Protein AF-A0A1E1LUT3-F1 (afdb_monomer_lite)

pLDDT: mean 78.63, std 13.02, range [35.03, 91.38]

Foldseek 3Di:
DDPVVVVVVVQVVCVVVVRHWQRPPVPDQQAFDFWAFDDQDDDPDDPPDPVNVVSRVPTDILEHGDDDDADQPDDWDKDKDWDWDFPDPDDDHNVLQPDRDRVSRRNRRVSVSCVVRVIITDDMDIDIDHDPVDPDQDVPRPPDD

Structure (mmCIF, N/CA/C/O backbone):
data_AF-A0A1E1LUT3-F1
#
_entry.id   AF-A0A1E1LUT3-F1
#
loop_
_atom_site.group_PDB
_atom_site.id
_atom_site.type_symbol
_atom_site.label_atom_id
_atom_site.label_alt_id
_atom_site.label_comp_id
_atom_site.label_asym_id
_atom_site.label_entity_id
_atom_site.label_seq_id
_atom_site.pdbx_PDB_ins_code
_atom_site.Cartn_x
_atom_site.Cartn_y
_atom_site.Cartn_z
_atom_site.occupancy
_atom_site.B_iso_or_equiv
_atom_site.auth_seq_id
_atom_site.auth_comp_id
_atom_site.auth_asym_id
_atom_site.auth_atom_id
_atom_site.pdbx_PDB_model_num
ATOM 1 N N . MET A 1 1 ? -32.088 -9.408 -2.666 1.00 62.09 1 MET A N 1
ATOM 2 C CA . MET A 1 1 ? -31.015 -9.618 -1.664 1.00 62.09 1 MET A CA 1
ATOM 3 C C . MET A 1 1 ? -30.665 -8.279 -1.034 1.00 62.09 1 MET A C 1
ATOM 5 O O . MET A 1 1 ? -30.675 -7.290 -1.754 1.00 62.09 1 MET A O 1
ATOM 9 N N . SER A 1 2 ? -30.385 -8.217 0.272 1.00 90.62 2 SER A N 1
ATOM 10 C CA . SER A 1 2 ? -29.946 -6.966 0.913 1.00 90.62 2 SER A CA 1
ATOM 11 C C . SER A 1 2 ? -28.425 -6.800 0.811 1.00 90.62 2 SER A C 1
ATOM 13 O O . SER A 1 2 ? -27.690 -7.792 0.769 1.00 90.62 2 SER A O 1
ATOM 15 N N . LEU A 1 3 ? -27.942 -5.554 0.829 1.00 84.12 3 LEU A N 1
ATOM 16 C CA . LEU A 1 3 ? -26.505 -5.245 0.832 1.00 84.12 3 LEU A CA 1
ATOM 17 C C . LEU A 1 3 ? -25.776 -5.930 2.002 1.00 84.12 3 LEU A C 1
ATOM 19 O O . LEU A 1 3 ? -24.661 -6.417 1.845 1.00 84.12 3 LEU A O 1
ATOM 23 N N . LYS A 1 4 ? -26.449 -6.032 3.155 1.00 84.00 4 LYS A N 1
ATOM 24 C CA . LYS A 1 4 ? -25.933 -6.694 4.357 1.00 84.00 4 LYS A CA 1
ATOM 25 C C . LYS A 1 4 ? -25.778 -8.205 4.170 1.00 84.00 4 LYS A C 1
ATOM 27 O O . LYS A 1 4 ? -24.754 -8.760 4.544 1.00 84.00 4 LYS A O 1
ATOM 32 N N . SER A 1 5 ? -26.760 -8.868 3.556 1.00 86.62 5 SER A N 1
ATOM 33 C CA . SER A 1 5 ? -26.655 -10.308 3.271 1.00 86.62 5 SER A CA 1
ATOM 34 C C . SER A 1 5 ? -25.562 -10.611 2.243 1.00 86.62 5 SER A C 1
ATOM 36 O O . SER A 1 5 ? -24.836 -11.589 2.390 1.00 86.62 5 SER A O 1
ATOM 38 N N . TYR A 1 6 ? -25.396 -9.739 1.242 1.00 84.44 6 TYR A N 1
ATOM 39 C CA . TYR A 1 6 ? -24.340 -9.879 0.242 1.00 84.44 6 TYR A CA 1
ATOM 40 C C . TYR A 1 6 ? -22.946 -9.701 0.857 1.00 84.44 6 TYR A C 1
ATOM 42 O O . TYR A 1 6 ? -22.065 -10.526 0.625 1.00 84.44 6 TYR A O 1
ATOM 50 N N . SER A 1 7 ? -22.750 -8.678 1.699 1.00 80.31 7 SER A N 1
ATOM 51 C CA . SER A 1 7 ? -21.460 -8.456 2.361 1.00 80.31 7 SER A CA 1
ATOM 52 C C . SER A 1 7 ? -21.085 -9.602 3.301 1.00 80.31 7 SER A C 1
ATOM 54 O O . SER A 1 7 ? -19.943 -10.052 3.283 1.00 80.31 7 SER A O 1
ATOM 56 N N . GLN A 1 8 ? -22.043 -10.143 4.059 1.00 84.31 8 GLN A N 1
ATOM 57 C CA . GLN A 1 8 ? -21.822 -11.310 4.920 1.00 84.31 8 GLN A CA 1
ATOM 58 C C . GLN A 1 8 ? -21.412 -12.554 4.119 1.00 84.31 8 GLN A C 1
ATOM 60 O O . GLN A 1 8 ? -20.492 -13.272 4.514 1.00 84.31 8 GLN A O 1
ATOM 65 N N . GLN A 1 9 ? -22.056 -12.797 2.977 1.00 86.25 9 GLN A N 1
ATOM 66 C CA . GLN A 1 9 ? -21.741 -13.932 2.110 1.00 86.25 9 GLN A CA 1
ATOM 67 C C . GLN A 1 9 ? -20.370 -13.783 1.435 1.00 86.25 9 GLN A C 1
ATOM 69 O O . GLN A 1 9 ? -19.618 -14.757 1.336 1.00 86.25 9 GLN A O 1
ATOM 74 N N . LEU A 1 10 ? -20.016 -12.566 1.017 1.00 79.88 10 LEU A N 1
ATOM 75 C CA . LEU A 1 10 ? -18.715 -12.255 0.433 1.00 79.88 10 LEU A CA 1
ATOM 76 C C . LEU A 1 10 ? -17.591 -12.444 1.458 1.00 79.88 10 LEU A C 1
ATOM 78 O O . LEU A 1 10 ? -16.633 -13.156 1.171 1.00 79.88 10 LEU A O 1
ATOM 82 N N . VAL A 1 11 ? -17.747 -11.914 2.677 1.00 79.12 11 VAL A N 1
ATOM 83 C CA . VAL A 1 11 ? -16.790 -12.137 3.776 1.00 79.12 11 VAL A CA 1
ATOM 84 C C . VAL A 1 11 ? -16.657 -13.627 4.087 1.00 79.12 11 VAL A C 1
ATOM 86 O O . VAL A 1 11 ? -15.544 -14.129 4.165 1.00 79.12 11 VAL A O 1
ATOM 89 N N . SER A 1 12 ? -17.767 -14.368 4.183 1.00 81.62 12 SER A N 1
ATOM 90 C CA . SER A 1 12 ? -17.727 -15.821 4.409 1.00 81.62 12 SER A CA 1
ATOM 91 C C . SER A 1 12 ? -16.946 -16.565 3.320 1.00 81.62 12 SER A C 1
ATOM 93 O O . SER A 1 12 ? -16.186 -17.484 3.620 1.00 81.62 12 SER A O 1
ATOM 95 N N . THR A 1 13 ? -17.111 -16.164 2.059 1.00 83.12 13 THR A N 1
ATOM 96 C CA . THR A 1 13 ? -16.423 -16.785 0.920 1.00 83.12 13 THR A CA 1
ATOM 97 C C . THR A 1 13 ? -14.930 -16.466 0.928 1.00 83.12 13 THR A C 1
ATOM 99 O O . THR A 1 13 ? -14.118 -17.367 0.733 1.00 83.12 13 THR A O 1
ATOM 102 N N . LEU A 1 14 ? -14.558 -15.216 1.218 1.00 77.69 14 LEU A N 1
ATOM 103 C CA . LEU A 1 14 ? -13.159 -14.804 1.331 1.00 77.69 14 LEU A CA 1
ATOM 104 C C . LEU A 1 14 ? -12.458 -15.480 2.522 1.00 77.69 14 LEU A C 1
ATOM 106 O O . LEU A 1 14 ? -11.349 -15.989 2.373 1.00 77.69 14 LEU A O 1
ATOM 110 N N . SER A 1 15 ? -13.130 -15.617 3.667 1.00 78.00 15 SER A N 1
ATOM 111 C CA . SER A 1 15 ? -12.570 -16.332 4.821 1.00 78.00 15 SER A CA 1
ATOM 112 C C . SER A 1 15 ? -12.271 -17.804 4.517 1.00 78.00 15 SER A C 1
ATOM 114 O O . SER A 1 15 ? -11.272 -18.331 5.001 1.00 78.00 15 SER A O 1
ATOM 116 N N . LYS A 1 16 ? -13.079 -18.473 3.679 1.00 80.69 16 LYS A N 1
ATOM 117 C CA . LYS A 1 16 ? -12.820 -19.866 3.258 1.00 80.69 16 LYS A CA 1
ATOM 118 C C . LYS A 1 16 ? -11.531 -20.024 2.451 1.00 80.69 16 LYS A C 1
ATOM 120 O O . LYS A 1 16 ? -10.968 -21.112 2.444 1.00 80.69 16 LYS A O 1
ATOM 125 N N . VAL A 1 17 ? -11.066 -18.960 1.797 1.00 76.25 17 VAL A N 1
ATOM 126 C CA . VAL A 1 17 ? -9.785 -18.934 1.071 1.00 76.25 17 VAL A CA 1
ATOM 127 C C . VAL A 1 17 ? -8.663 -18.277 1.889 1.00 76.25 17 VAL A C 1
ATOM 129 O O . VAL A 1 17 ? -7.648 -17.876 1.331 1.00 76.25 17 VAL A O 1
ATOM 132 N N . GLY A 1 18 ? -8.833 -18.156 3.214 1.00 66.94 18 GLY A N 1
ATOM 133 C CA . GLY A 1 18 ? -7.830 -17.585 4.125 1.00 66.94 18 GLY A CA 1
ATOM 134 C C . GLY A 1 18 ? -7.731 -16.054 4.088 1.00 66.94 18 GLY A C 1
ATOM 135 O O . GLY A 1 18 ? -6.824 -15.468 4.684 1.00 66.94 18 GLY A O 1
ATOM 136 N N . LEU A 1 19 ? -8.666 -15.393 3.402 1.00 68.00 19 LEU A N 1
ATOM 137 C CA . LEU A 1 19 ? -8.715 -13.944 3.234 1.00 68.00 19 LEU A CA 1
ATOM 138 C C . LEU A 1 19 ? -9.753 -13.339 4.187 1.00 68.00 19 LEU A C 1
ATOM 140 O O . LEU A 1 19 ? -10.864 -12.988 3.797 1.00 68.00 19 LEU A O 1
ATOM 144 N N . SER A 1 20 ? -9.391 -13.233 5.462 1.00 67.88 20 SER A N 1
ATOM 145 C CA . SER A 1 20 ? -10.128 -12.455 6.462 1.00 67.88 20 SER A CA 1
ATOM 146 C C . SER A 1 20 ? -9.594 -11.016 6.548 1.00 67.88 20 SER A C 1
ATOM 148 O O . SER A 1 20 ? -8.453 -10.763 6.161 1.00 67.88 20 SER A O 1
ATOM 150 N N . PRO A 1 21 ? -10.370 -10.043 7.060 1.00 63.66 21 PRO A N 1
ATOM 151 C CA . P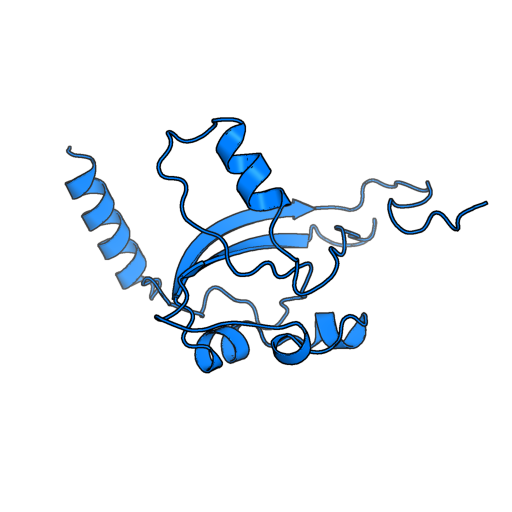RO A 1 21 ? -9.823 -8.738 7.435 1.00 63.66 21 PRO A CA 1
ATOM 152 C C . PRO A 1 21 ? -8.580 -8.896 8.323 1.00 63.66 21 PRO A C 1
ATOM 154 O O . PRO A 1 21 ? -8.568 -9.735 9.221 1.00 63.66 21 PRO A O 1
ATOM 157 N N . GLY A 1 22 ? -7.519 -8.139 8.034 1.00 62.84 22 GLY A N 1
ATOM 158 C CA . GLY A 1 22 ? -6.222 -8.296 8.708 1.00 62.84 22 GLY A CA 1
ATOM 159 C C . GLY A 1 22 ? -5.324 -9.427 8.180 1.00 62.84 22 GLY A C 1
ATOM 160 O O . GLY A 1 22 ? -4.168 -9.503 8.586 1.00 62.84 22 GLY A O 1
ATOM 161 N N . SER A 1 23 ? -5.787 -10.265 7.246 1.00 64.81 23 SER A N 1
ATOM 162 C CA . SER A 1 23 ? -4.945 -11.281 6.602 1.00 64.81 23 SER A CA 1
ATOM 163 C C . SER A 1 23 ? -3.821 -10.623 5.779 1.00 64.81 23 SER A C 1
ATOM 165 O O . SER A 1 23 ? -4.065 -10.007 4.741 1.00 64.81 23 SER A O 1
ATOM 167 N N . THR A 1 24 ? -2.572 -10.813 6.210 1.00 64.44 24 THR A N 1
ATOM 168 C CA . THR A 1 24 ? -1.331 -10.442 5.501 1.00 64.44 24 THR A CA 1
ATOM 169 C C . THR A 1 24 ? -0.874 -11.335 4.325 1.00 64.44 24 THR A C 1
ATOM 171 O O . THR A 1 24 ? -0.009 -10.858 3.592 1.00 64.44 24 THR A O 1
ATOM 174 N N . PRO A 1 25 ? -1.430 -12.537 4.016 1.00 65.88 25 PRO A N 1
ATOM 175 C CA . PRO A 1 25 ? -1.045 -13.343 2.843 1.00 65.88 25 PRO A CA 1
ATOM 176 C C . PRO A 1 25 ? -1.206 -12.643 1.483 1.00 65.88 25 PRO A C 1
ATOM 178 O O . PR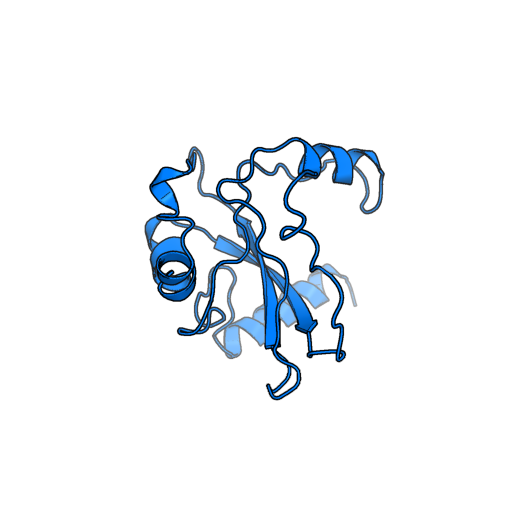O A 1 25 ? -0.744 -13.153 0.466 1.00 65.88 25 PRO A O 1
ATOM 181 N N . LEU A 1 26 ? -1.892 -11.495 1.439 1.00 69.75 26 LEU A N 1
ATOM 182 C CA . LEU A 1 26 ? -2.037 -10.668 0.237 1.00 69.75 26 LEU A CA 1
ATOM 183 C C . LEU A 1 26 ? -0.804 -9.804 -0.059 1.00 69.75 26 LEU A C 1
ATOM 185 O O . LEU A 1 26 ? -0.711 -9.235 -1.149 1.00 69.75 26 LEU A O 1
ATOM 189 N N . LEU A 1 27 ? 0.117 -9.679 0.896 1.00 78.75 27 LEU A N 1
ATOM 190 C CA . LEU A 1 27 ? 1.362 -8.942 0.740 1.00 78.75 27 LEU A CA 1
ATOM 191 C C . LEU A 1 27 ? 2.426 -9.882 0.162 1.00 78.75 27 LEU A C 1
ATOM 193 O O . LEU A 1 27 ? 2.848 -10.801 0.858 1.00 78.75 27 LEU A O 1
ATOM 197 N N . PRO A 1 28 ? 2.862 -9.692 -1.095 1.00 78.19 28 PRO A N 1
ATOM 198 C CA . PRO A 1 28 ? 3.915 -10.523 -1.660 1.00 78.19 28 PRO A CA 1
ATOM 199 C C . PRO A 1 28 ? 5.261 -10.215 -0.995 1.00 78.19 28 PRO A C 1
ATOM 201 O O . PRO A 1 28 ? 5.577 -9.052 -0.750 1.00 78.19 28 PRO A O 1
ATOM 204 N N . ASP A 1 29 ? 6.110 -11.229 -0.823 1.00 79.19 29 ASP A N 1
ATOM 205 C CA . ASP A 1 29 ? 7.469 -11.057 -0.276 1.00 79.19 29 ASP A CA 1
ATOM 206 C C . ASP A 1 29 ? 8.346 -10.118 -1.120 1.00 79.19 29 ASP A C 1
ATOM 208 O O . ASP A 1 29 ? 9.299 -9.518 -0.627 1.00 79.19 29 ASP A O 1
ATOM 212 N N . SER A 1 30 ? 8.014 -9.971 -2.407 1.00 81.50 30 SER A N 1
ATOM 213 C CA . SER A 1 30 ? 8.681 -9.078 -3.356 1.00 81.50 30 SER A CA 1
ATOM 214 C C . SER A 1 30 ? 8.101 -7.656 -3.378 1.00 81.50 30 SER A C 1
ATOM 216 O O . SER A 1 30 ? 8.296 -6.934 -4.363 1.00 81.50 30 SER A O 1
ATOM 218 N N . PHE A 1 31 ? 7.310 -7.274 -2.371 1.00 86.25 31 PHE A N 1
ATOM 219 C CA . PHE A 1 31 ? 6.716 -5.944 -2.270 1.00 86.25 31 PHE A CA 1
ATOM 220 C C . PHE A 1 31 ? 7.801 -4.861 -2.207 1.00 86.25 31 PHE A C 1
ATOM 222 O O . PHE A 1 31 ? 8.821 -5.016 -1.544 1.00 86.25 31 PHE A O 1
ATOM 229 N N . LYS A 1 32 ? 7.574 -3.749 -2.913 1.00 88.44 32 LYS A N 1
ATOM 230 C CA . LYS A 1 32 ? 8.483 -2.596 -2.941 1.00 88.44 32 LYS A CA 1
ATOM 231 C C . LYS A 1 32 ? 7.720 -1.350 -2.539 1.00 88.44 32 LYS A C 1
ATOM 233 O O . LYS A 1 32 ? 6.684 -1.041 -3.133 1.00 88.44 32 LYS A O 1
ATOM 238 N N . LEU A 1 33 ? 8.238 -0.628 -1.555 1.00 89.69 33 LEU A N 1
ATOM 239 C CA . LEU A 1 33 ? 7.543 0.504 -0.971 1.00 89.69 33 LEU A CA 1
ATOM 240 C C . LEU A 1 33 ? 7.611 1.753 -1.864 1.00 89.69 33 LEU A C 1
ATOM 242 O O . LEU A 1 33 ? 8.675 2.331 -2.085 1.00 89.69 33 LEU A O 1
ATOM 246 N N . SER A 1 34 ? 6.445 2.203 -2.337 1.00 89.19 34 SER A N 1
ATOM 247 C CA . SER A 1 34 ? 6.296 3.454 -3.099 1.00 89.19 34 SER A CA 1
ATOM 248 C C . SER A 1 34 ? 6.017 4.657 -2.195 1.00 89.19 34 SER A C 1
ATOM 250 O O . SER A 1 34 ? 6.703 5.671 -2.315 1.00 89.19 34 SER A O 1
ATOM 252 N N . LYS A 1 35 ? 5.025 4.560 -1.299 1.00 89.69 35 LYS A N 1
ATOM 253 C CA . LYS A 1 35 ? 4.627 5.641 -0.387 1.00 89.69 35 LYS A CA 1
ATOM 254 C C . LYS A 1 35 ? 3.880 5.104 0.830 1.00 89.69 35 LYS A C 1
ATOM 256 O O . LYS A 1 35 ? 3.025 4.235 0.676 1.00 89.69 35 LYS A O 1
ATOM 261 N N . VAL A 1 36 ? 4.120 5.703 1.997 1.00 90.81 36 VAL A N 1
ATOM 262 C CA . VAL A 1 36 ? 3.287 5.560 3.199 1.00 90.81 36 VAL A CA 1
ATOM 263 C C . VAL A 1 36 ? 2.689 6.908 3.581 1.00 90.81 36 VAL A C 1
ATOM 265 O O . VAL A 1 36 ? 3.381 7.924 3.642 1.00 90.81 36 VAL A O 1
ATOM 268 N N . VAL A 1 37 ? 1.391 6.912 3.872 1.00 89.50 37 VAL A N 1
ATOM 269 C CA . VAL A 1 37 ? 0.678 8.060 4.441 1.00 89.50 37 VAL A CA 1
ATOM 270 C C . VAL A 1 37 ? -0.027 7.591 5.705 1.00 89.50 37 VAL A C 1
ATOM 272 O O . VAL A 1 37 ? -0.677 6.547 5.699 1.00 89.50 37 VAL A O 1
ATOM 275 N N . SER A 1 38 ? 0.104 8.358 6.785 1.00 88.56 38 SER A N 1
ATOM 276 C CA . SER A 1 38 ? -0.501 8.047 8.081 1.00 88.56 38 SER A CA 1
ATOM 277 C C . SER A 1 38 ? -1.415 9.178 8.555 1.00 88.56 38 SER A C 1
ATOM 279 O O . SER A 1 38 ? -1.430 10.278 8.003 1.00 88.56 38 SER A O 1
ATOM 281 N N . GLY A 1 39 ? -2.224 8.897 9.576 1.00 84.44 39 GLY A N 1
ATOM 282 C CA . GLY A 1 39 ? -3.122 9.883 10.183 1.00 84.44 39 GLY A CA 1
ATOM 283 C C . GLY A 1 39 ? -4.359 10.222 9.346 1.00 84.44 39 GLY A C 1
ATOM 284 O O . GLY A 1 39 ? -5.016 11.232 9.619 1.00 84.44 39 GLY A O 1
ATOM 285 N N . LEU A 1 40 ? -4.688 9.389 8.353 1.00 82.75 40 LEU A N 1
ATOM 286 C CA . LEU A 1 40 ? -5.915 9.510 7.571 1.00 82.75 40 LEU A CA 1
ATOM 287 C C . LEU A 1 40 ? -7.139 9.341 8.476 1.00 82.75 40 LEU A C 1
ATOM 289 O O . LEU A 1 40 ? -7.181 8.453 9.328 1.00 82.75 40 LEU A O 1
ATOM 293 N N . GLN A 1 41 ? -8.131 10.205 8.286 1.00 78.75 41 GLN A N 1
ATOM 294 C CA . GLN A 1 41 ? -9.413 10.128 8.978 1.00 78.75 41 GLN A CA 1
ATOM 295 C C . GLN A 1 41 ? -10.499 9.788 7.956 1.00 78.75 41 GLN A C 1
ATOM 297 O O . GLN A 1 41 ? -10.525 10.418 6.895 1.00 78.75 41 GLN A O 1
ATOM 302 N N . PRO A 1 42 ? -11.398 8.831 8.243 1.00 73.88 42 PRO A N 1
ATOM 303 C CA . PRO A 1 42 ? -12.543 8.575 7.383 1.00 73.88 42 PRO A CA 1
ATOM 304 C C . PRO A 1 42 ? -13.368 9.851 7.227 1.00 73.88 42 PRO A C 1
ATOM 306 O O . PRO A 1 42 ? -13.731 10.497 8.215 1.00 73.88 42 PRO A O 1
ATOM 309 N N . SER A 1 43 ? -13.675 10.229 5.991 1.00 67.88 43 SER A N 1
ATOM 310 C CA . SER A 1 43 ? -14.562 11.359 5.751 1.00 67.88 43 SER A CA 1
ATOM 311 C C . SER A 1 43 ? -15.966 11.036 6.255 1.00 67.88 43 SER A C 1
ATOM 313 O O . SER A 1 43 ? -16.532 10.005 5.901 1.00 67.88 43 SER A O 1
ATOM 315 N N . LYS A 1 44 ? -16.565 11.948 7.026 1.00 66.25 44 LYS A N 1
ATOM 316 C CA . LYS A 1 44 ? -17.990 11.870 7.399 1.00 66.25 44 LYS A CA 1
ATOM 317 C C . LYS A 1 44 ? -18.935 12.272 6.254 1.00 66.25 44 LYS A C 1
ATOM 319 O O . LYS A 1 44 ? -20.145 12.141 6.395 1.00 66.25 44 LYS A O 1
ATOM 324 N N . GLY A 1 45 ? -18.390 12.799 5.155 1.00 62.12 45 GLY A N 1
ATOM 325 C CA . GLY A 1 45 ? -19.136 13.211 3.966 1.00 62.12 45 GLY A CA 1
ATOM 326 C C . GLY A 1 45 ? -19.381 12.067 2.981 1.00 62.12 45 GLY A C 1
ATOM 327 O O . GLY A 1 45 ? -18.749 11.014 3.063 1.00 62.12 45 GLY A O 1
ATOM 328 N N . ALA A 1 46 ? -20.292 12.294 2.033 1.00 59.72 46 ALA A N 1
ATOM 329 C CA . ALA A 1 46 ? -20.566 11.350 0.955 1.00 59.72 46 ALA A CA 1
ATOM 330 C C . ALA A 1 46 ? -19.312 11.118 0.075 1.00 59.72 46 ALA A C 1
ATOM 332 O O . ALA A 1 46 ? -18.562 12.075 -0.169 1.00 59.72 46 ALA A O 1
ATOM 333 N N . PRO A 1 47 ? -19.084 9.881 -0.416 1.00 61.03 47 PRO A N 1
ATOM 334 C CA . PRO A 1 47 ? -17.983 9.568 -1.329 1.00 61.03 47 PRO A CA 1
ATOM 335 C C . PRO A 1 47 ? -17.968 10.497 -2.553 1.00 61.03 47 PRO A C 1
ATOM 337 O O . PRO A 1 47 ? -19.023 10.787 -3.111 1.00 61.03 47 PRO A O 1
ATOM 340 N N . GLY A 1 48 ? -16.784 10.949 -2.984 1.00 60.66 48 GLY A N 1
ATOM 341 C CA . GLY A 1 48 ? -16.618 11.764 -4.200 1.00 60.66 48 GLY A CA 1
ATOM 342 C C . GLY A 1 48 ? -16.775 13.278 -4.020 1.00 60.66 48 GLY A C 1
ATOM 343 O O . GLY A 1 48 ? -16.838 14.008 -5.004 1.00 60.66 48 GLY A O 1
ATOM 344 N N . THR A 1 49 ? -16.830 13.780 -2.784 1.00 59.69 49 THR A N 1
ATOM 345 C CA . THR A 1 49 ? -16.838 15.229 -2.526 1.00 59.69 49 THR A CA 1
ATOM 346 C C . THR A 1 49 ? -15.414 15.788 -2.412 1.00 59.69 49 THR A C 1
ATOM 348 O O . THR A 1 49 ? -14.555 15.195 -1.763 1.00 59.69 49 THR A O 1
ATOM 351 N N . ILE A 1 50 ? -15.166 16.963 -3.000 1.00 54.72 50 ILE A N 1
ATOM 352 C CA . ILE A 1 50 ? -13.852 17.645 -3.078 1.00 54.72 50 ILE A CA 1
ATOM 353 C C . ILE A 1 50 ? -13.186 17.813 -1.692 1.00 54.72 50 ILE A C 1
ATOM 355 O O . ILE A 1 50 ? -11.969 17.703 -1.554 1.00 54.72 50 ILE A O 1
ATOM 359 N N . ALA A 1 51 ? -13.985 17.974 -0.630 1.00 52.53 51 ALA A N 1
ATOM 360 C CA . ALA A 1 51 ? -13.504 18.064 0.752 1.00 52.53 51 ALA A CA 1
ATOM 361 C C . ALA A 1 51 ? -12.771 16.798 1.250 1.00 52.53 51 ALA A C 1
ATOM 363 O O . ALA A 1 51 ? -11.907 16.875 2.129 1.00 52.53 51 ALA A O 1
ATOM 364 N N . THR A 1 52 ? -13.094 15.627 0.693 1.00 55.22 52 THR A N 1
ATOM 365 C CA . THR A 1 52 ? -12.456 14.356 1.067 1.00 55.22 52 THR A CA 1
ATOM 366 C C . THR A 1 52 ? -11.040 14.238 0.510 1.00 55.22 52 THR A C 1
ATOM 368 O O . THR A 1 52 ? -10.132 13.850 1.245 1.00 55.22 52 THR A O 1
ATOM 371 N N . GLU A 1 53 ? -10.810 14.686 -0.726 1.00 56.59 53 GLU A N 1
ATOM 372 C CA . GLU A 1 53 ? -9.484 14.674 -1.355 1.00 56.59 53 GLU A CA 1
ATOM 373 C C . GLU A 1 53 ? -8.519 15.680 -0.712 1.00 56.59 53 GLU A C 1
ATOM 375 O O . GLU A 1 53 ? -7.350 15.373 -0.477 1.00 56.59 53 GLU A O 1
ATOM 380 N N . GLN A 1 54 ? -9.014 16.855 -0.319 1.00 53.75 54 GLN A N 1
ATOM 381 C CA . GLN A 1 54 ? -8.194 17.896 0.313 1.00 53.75 54 GLN A CA 1
ATOM 382 C C . GLN A 1 54 ? -7.751 17.520 1.744 1.00 53.75 54 GLN A C 1
ATOM 384 O O . GLN A 1 54 ? -6.676 17.908 2.211 1.00 53.75 54 GLN A O 1
ATOM 389 N N . THR A 1 55 ? -8.542 16.690 2.433 1.00 56.25 55 THR A N 1
ATOM 390 C CA . THR A 1 55 ? -8.189 16.131 3.751 1.00 56.25 55 THR A CA 1
ATOM 391 C C . THR A 1 55 ? -7.104 15.050 3.641 1.00 56.25 55 THR A C 1
ATOM 393 O O . THR A 1 55 ? -6.271 14.924 4.537 1.00 56.25 55 THR A O 1
ATOM 396 N N . LEU A 1 56 ? -7.072 14.297 2.535 1.00 59.31 56 LEU A N 1
ATOM 397 C CA . LEU A 1 56 ? -6.010 13.330 2.219 1.00 59.31 56 LEU A CA 1
ATOM 398 C C . LEU A 1 56 ? -4.700 14.036 1.833 1.00 59.31 56 LEU A C 1
ATOM 400 O O . LEU A 1 56 ? -3.630 13.612 2.265 1.00 59.31 56 LEU A O 1
ATOM 404 N N . ALA A 1 57 ? -4.787 15.129 1.068 1.00 58.59 57 ALA A N 1
ATOM 405 C CA . ALA A 1 57 ? -3.629 15.896 0.603 1.00 58.59 57 ALA A CA 1
ATOM 406 C C . ALA A 1 57 ? -2.898 16.676 1.714 1.00 58.59 57 ALA A C 1
ATOM 408 O O . ALA A 1 57 ? -1.721 16.987 1.566 1.00 58.59 57 ALA A O 1
ATOM 409 N N . SER A 1 58 ? -3.568 16.984 2.830 1.00 60.62 58 SER A N 1
ATOM 410 C CA . SER A 1 58 ? -2.990 17.773 3.932 1.00 60.62 58 SER A CA 1
ATOM 411 C C . SER A 1 58 ? -2.251 16.947 4.992 1.00 60.62 58 SER A C 1
ATOM 413 O O . SER A 1 58 ? -1.687 17.519 5.927 1.00 60.62 58 SER A O 1
ATOM 415 N N . LYS A 1 59 ? -2.243 15.610 4.890 1.00 71.50 59 LYS A N 1
ATOM 416 C CA . LYS A 1 59 ? -1.547 14.747 5.857 1.00 71.50 59 LYS A CA 1
ATOM 417 C C . LYS A 1 59 ? -0.097 14.493 5.440 1.00 71.50 59 LYS A C 1
ATOM 419 O O . LYS A 1 59 ? 0.150 14.203 4.269 1.00 71.50 59 LYS A O 1
ATOM 424 N N . PRO A 1 60 ? 0.860 14.559 6.385 1.00 74.00 60 PRO A N 1
ATOM 425 C CA . PRO A 1 60 ? 2.260 14.326 6.072 1.00 74.00 60 PRO A CA 1
ATOM 426 C C . PRO A 1 60 ? 2.454 12.877 5.621 1.00 74.00 60 PRO A C 1
ATOM 428 O O . PRO A 1 60 ? 2.067 11.928 6.311 1.00 74.00 60 PRO A O 1
ATOM 431 N N . ALA A 1 61 ? 3.055 12.709 4.446 1.00 85.38 61 ALA A N 1
ATOM 432 C CA . ALA A 1 61 ? 3.558 11.414 4.026 1.00 85.38 61 ALA A CA 1
ATOM 433 C C . ALA A 1 61 ? 4.759 11.039 4.906 1.00 85.38 61 ALA A C 1
ATOM 435 O O . ALA A 1 61 ? 5.599 11.885 5.220 1.00 85.38 61 ALA A O 1
ATOM 436 N N . LEU A 1 62 ? 4.832 9.772 5.315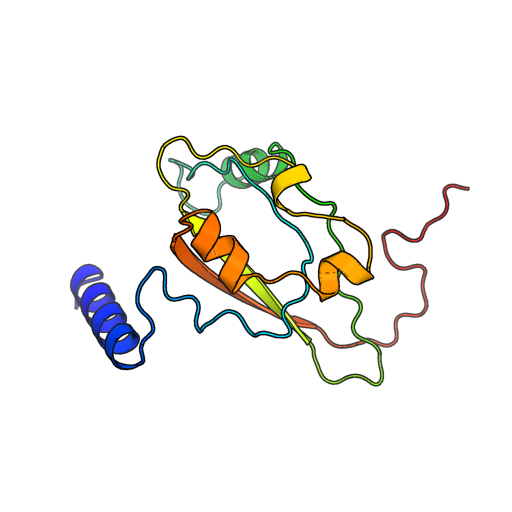 1.00 88.69 62 LEU A N 1
ATOM 437 C CA . LEU A 1 62 ? 5.984 9.269 6.069 1.00 88.69 62 LEU A CA 1
ATOM 438 C C . LEU A 1 62 ? 7.183 9.018 5.152 1.00 88.69 62 LEU A C 1
ATOM 440 O O . LEU A 1 62 ? 8.314 9.043 5.614 1.00 88.69 62 LEU A O 1
ATOM 444 N N . THR A 1 63 ? 6.922 8.824 3.859 1.00 88.81 63 THR A N 1
ATOM 445 C CA . THR A 1 63 ? 7.931 8.665 2.811 1.00 88.81 63 THR A CA 1
ATOM 446 C C . THR A 1 63 ? 7.518 9.451 1.575 1.00 88.81 63 THR A C 1
ATOM 448 O O . THR A 1 63 ? 6.322 9.484 1.248 1.00 88.81 63 THR A O 1
ATOM 451 N N . GLU A 1 64 ? 8.475 9.965 0.813 1.00 88.00 64 GLU A N 1
ATOM 452 C CA . GLU A 1 64 ? 8.190 10.562 -0.489 1.00 88.00 64 GLU A CA 1
ATOM 453 C C . GLU A 1 64 ? 7.625 9.536 -1.475 1.00 88.00 64 GLU A C 1
ATOM 455 O O . GLU A 1 64 ? 7.897 8.330 -1.386 1.00 88.00 64 GLU A O 1
ATOM 460 N N . TYR A 1 65 ? 6.792 10.020 -2.401 1.00 86.88 65 TYR A N 1
ATOM 461 C CA . TYR A 1 65 ? 6.188 9.175 -3.427 1.00 86.88 65 TYR A CA 1
ATOM 462 C C . TYR A 1 65 ? 7.215 8.815 -4.495 1.00 86.88 65 TYR A C 1
ATOM 464 O O . TYR A 1 65 ? 7.645 9.674 -5.261 1.00 86.88 65 TYR A O 1
ATOM 472 N N . LEU A 1 66 ? 7.525 7.526 -4.610 1.00 86.31 66 LEU A N 1
ATOM 473 C CA . LEU A 1 66 ? 8.259 7.008 -5.756 1.00 86.31 66 LEU A CA 1
ATOM 474 C C . LEU A 1 66 ? 7.273 6.499 -6.812 1.00 86.31 66 LEU A C 1
ATOM 476 O O . LEU A 1 66 ? 6.517 5.549 -6.572 1.00 86.31 66 LEU A O 1
ATOM 480 N N . GLY A 1 67 ? 7.277 7.163 -7.969 1.00 82.69 67 GLY A N 1
ATOM 481 C CA . GLY A 1 67 ? 6.390 6.866 -9.089 1.00 82.69 67 GLY A CA 1
ATOM 482 C C . GLY A 1 67 ? 6.649 5.507 -9.752 1.00 82.69 67 GLY A C 1
ATOM 483 O O . GLY A 1 67 ? 7.700 4.890 -9.557 1.00 82.69 67 GLY A O 1
ATOM 484 N N . PRO A 1 68 ? 5.687 5.012 -10.550 1.00 84.62 68 PRO A N 1
ATOM 485 C CA . PRO A 1 68 ? 5.880 3.805 -11.335 1.00 84.62 68 PRO A CA 1
ATOM 486 C C . PRO A 1 68 ? 6.991 4.019 -12.370 1.00 84.62 68 PRO A C 1
ATOM 488 O O . PRO A 1 68 ? 6.907 4.930 -13.183 1.00 84.62 68 PRO A O 1
ATOM 491 N N . GLY A 1 69 ? 8.009 3.158 -12.350 1.00 82.31 69 GLY A N 1
ATOM 492 C CA . GLY A 1 69 ? 9.053 3.098 -13.378 1.00 82.31 69 GLY A CA 1
ATOM 493 C C . GLY A 1 69 ? 9.272 1.671 -13.883 1.00 82.31 69 GLY A C 1
ATOM 494 O O . GLY A 1 69 ? 10.353 1.121 -13.655 1.00 82.31 69 GLY A O 1
ATOM 495 N N . PRO A 1 70 ? 8.246 1.006 -14.455 1.00 81.69 70 PRO A N 1
ATOM 496 C CA . PRO A 1 70 ? 8.459 -0.249 -15.166 1.00 81.69 70 PRO A CA 1
ATOM 497 C C . PRO A 1 70 ? 9.400 0.003 -16.348 1.00 81.69 70 PRO A C 1
ATOM 499 O O . PRO A 1 70 ? 9.331 1.047 -16.990 1.00 81.69 70 PRO A O 1
ATOM 502 N N . LYS A 1 71 ? 10.298 -0.942 -16.617 1.00 82.56 71 LYS A N 1
ATOM 503 C CA . LYS A 1 71 ? 11.155 -0.858 -17.800 1.00 82.56 71 LYS A CA 1
ATOM 504 C C . LYS A 1 71 ? 10.375 -1.320 -19.028 1.00 82.56 71 LYS A C 1
ATOM 506 O O . LYS A 1 71 ? 9.507 -2.186 -18.899 1.00 82.56 71 LYS A O 1
ATOM 511 N N . ASP A 1 72 ? 10.723 -0.804 -20.200 1.00 84.62 72 ASP A N 1
ATOM 512 C CA . ASP A 1 72 ? 10.077 -1.182 -21.467 1.00 84.62 72 ASP A CA 1
ATOM 513 C C . ASP A 1 72 ? 10.215 -2.678 -21.782 1.00 84.62 72 ASP A C 1
ATOM 515 O O . ASP A 1 72 ? 9.323 -3.277 -22.372 1.00 84.62 72 ASP A O 1
ATOM 519 N N . ASP A 1 73 ? 11.311 -3.300 -21.344 1.00 86.25 73 ASP A 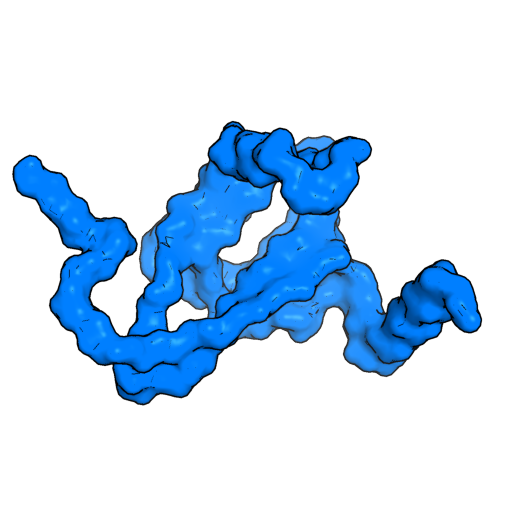N 1
ATOM 520 C CA . ASP A 1 73 ? 11.591 -4.728 -21.513 1.00 86.25 73 ASP A CA 1
ATOM 521 C C . ASP A 1 73 ? 11.023 -5.612 -20.387 1.00 86.25 73 ASP A C 1
ATOM 523 O O . ASP A 1 73 ? 11.185 -6.833 -20.412 1.00 86.25 73 ASP A O 1
ATOM 527 N N . SER A 1 74 ? 10.354 -5.023 -19.388 1.00 85.00 74 SER A N 1
ATOM 528 C CA . SER A 1 74 ? 9.804 -5.758 -18.246 1.00 85.00 74 SER A CA 1
ATOM 529 C C . SER A 1 74 ? 8.337 -6.141 -18.434 1.00 85.00 74 SER A C 1
ATOM 531 O O . SER A 1 74 ? 7.547 -5.431 -19.054 1.00 85.00 74 SER A O 1
ATOM 533 N N . THR A 1 75 ? 7.938 -7.259 -17.826 1.00 84.56 75 THR A N 1
ATOM 534 C CA . THR A 1 75 ? 6.519 -7.607 -17.678 1.00 84.56 75 THR A CA 1
ATOM 535 C C . THR A 1 75 ? 5.791 -6.551 -16.851 1.00 84.56 75 THR A C 1
ATOM 537 O O . THR A 1 75 ? 6.385 -5.966 -15.946 1.00 84.56 75 THR A O 1
ATOM 540 N N . SER A 1 76 ? 4.488 -6.364 -17.078 1.00 87.06 76 SER A N 1
ATOM 541 C CA . SER A 1 76 ? 3.695 -5.393 -16.317 1.00 87.06 76 SER A CA 1
ATOM 542 C C . SER A 1 76 ? 3.832 -5.584 -14.803 1.00 87.06 76 SER A C 1
ATOM 544 O O . SER A 1 76 ? 3.645 -6.677 -14.266 1.00 87.06 76 SER A O 1
ATOM 546 N N . HIS A 1 77 ? 4.116 -4.495 -14.097 1.00 86.88 77 HIS A N 1
ATOM 547 C CA . HIS A 1 77 ? 4.197 -4.468 -12.645 1.00 86.88 77 HIS A CA 1
ATOM 548 C C . HIS A 1 77 ? 2.813 -4.240 -12.034 1.00 86.88 77 HIS A C 1
ATOM 550 O O . HIS A 1 77 ? 2.034 -3.412 -12.512 1.00 86.88 77 HIS A O 1
ATOM 556 N N . ARG A 1 78 ? 2.519 -4.939 -10.933 1.00 89.38 78 ARG A N 1
ATOM 557 C CA . ARG A 1 78 ? 1.309 -4.724 -10.133 1.00 89.38 78 ARG A CA 1
ATOM 558 C C . ARG A 1 78 ? 1.593 -3.716 -9.023 1.00 89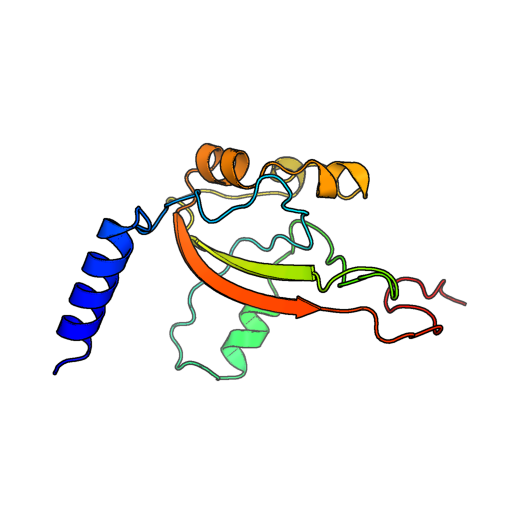.38 78 ARG A C 1
ATOM 560 O O . ARG A 1 78 ? 2.420 -3.971 -8.154 1.00 89.38 78 ARG A O 1
ATOM 567 N N . TYR A 1 79 ? 0.872 -2.603 -9.032 1.00 89.25 79 TYR A N 1
ATOM 568 C CA . TYR A 1 79 ? 0.913 -1.587 -7.983 1.00 89.25 79 TYR A CA 1
ATOM 569 C C . TYR A 1 79 ? -0.283 -1.789 -7.064 1.00 89.25 79 TYR A C 1
ATOM 571 O O . TYR A 1 79 ? -1.424 -1.704 -7.517 1.00 89.25 79 TYR A O 1
ATOM 579 N N . LEU A 1 80 ? -0.015 -2.079 -5.793 1.00 90.50 80 LEU A N 1
ATOM 580 C CA . LEU A 1 80 ? -1.036 -2.291 -4.773 1.00 90.50 80 LEU A CA 1
ATOM 581 C C . LEU A 1 80 ? -1.258 -1.004 -3.975 1.00 90.50 80 LEU A C 1
ATOM 583 O O . LEU A 1 80 ? -0.304 -0.368 -3.531 1.00 90.50 80 LEU A O 1
ATOM 587 N N . PHE A 1 81 ? -2.522 -0.660 -3.762 1.00 89.69 81 PHE A N 1
ATOM 588 C CA . PHE A 1 81 ? -2.966 0.389 -2.854 1.00 89.69 81 PHE A CA 1
ATOM 589 C C . PHE A 1 81 ? -3.662 -0.282 -1.681 1.00 89.69 81 PHE A C 1
ATOM 591 O O . PHE A 1 81 ? -4.697 -0.930 -1.848 1.00 89.69 81 PHE A O 1
ATOM 598 N N . LEU A 1 82 ? -3.070 -0.155 -0.503 1.00 89.62 82 LEU A N 1
ATOM 599 C CA . LEU A 1 82 ? -3.499 -0.872 0.687 1.00 89.62 82 LEU A CA 1
ATOM 600 C C . LEU A 1 82 ? -3.931 0.141 1.735 1.00 89.62 82 LEU A C 1
ATOM 602 O O . LEU A 1 82 ? -3.171 1.046 2.079 1.00 89.62 82 LEU A O 1
ATOM 606 N N . LEU A 1 83 ? -5.158 -0.006 2.225 1.00 88.62 83 LEU A N 1
ATOM 607 C CA . LEU A 1 83 ? -5.680 0.810 3.310 1.00 88.62 83 LEU A CA 1
ATOM 608 C C . LEU A 1 83 ? -5.705 -0.026 4.581 1.00 88.62 83 LEU A C 1
ATOM 610 O O . LEU A 1 83 ? -6.368 -1.064 4.638 1.00 88.62 83 LEU A O 1
ATOM 614 N N . PHE A 1 84 ? -5.019 0.472 5.603 1.00 89.62 84 PHE A N 1
ATOM 615 C CA . PHE A 1 84 ? -4.961 -0.152 6.913 1.00 89.62 84 PHE A CA 1
ATOM 616 C C . PHE A 1 84 ? -5.699 0.684 7.956 1.00 89.62 84 PHE A C 1
ATOM 618 O O . PHE A 1 84 ? -5.621 1.916 7.964 1.00 89.62 84 PHE A O 1
ATOM 625 N N . ARG A 1 85 ? -6.390 0.004 8.869 1.00 89.31 85 ARG A N 1
ATOM 626 C CA . ARG A 1 85 ? -6.908 0.581 10.106 1.00 89.31 85 ARG A CA 1
ATOM 627 C C . ARG A 1 85 ? -5.844 0.442 11.191 1.00 89.31 85 ARG A C 1
ATOM 629 O O . ARG A 1 85 ? -5.363 -0.657 11.451 1.00 89.31 85 ARG A O 1
ATOM 636 N N . LYS A 1 86 ? -5.493 1.563 11.825 1.00 90.00 86 LYS A N 1
ATOM 637 C CA . LYS A 1 86 ? -4.549 1.591 12.948 1.00 90.00 86 LYS A CA 1
ATOM 638 C C . LYS A 1 86 ? -5.226 1.199 14.269 1.00 90.00 86 LYS A C 1
ATOM 640 O O . LYS A 1 86 ? -6.386 1.577 14.470 1.00 90.00 86 LYS A O 1
ATOM 645 N N . PRO A 1 87 ? -4.519 0.533 15.193 1.00 89.44 87 PRO A N 1
ATOM 646 C CA . PRO A 1 87 ? -5.006 0.328 16.548 1.00 89.44 87 PRO A CA 1
ATOM 647 C C . PRO A 1 87 ? -4.966 1.653 17.325 1.00 89.44 87 PRO A C 1
ATOM 649 O O . PRO A 1 87 ? -4.019 2.430 17.200 1.00 89.44 87 PRO A O 1
ATOM 652 N N . GLY A 1 88 ? -6.014 1.918 18.112 1.00 84.19 88 GLY A N 1
ATOM 653 C CA . GLY A 1 88 ? -6.149 3.042 19.052 1.00 84.19 88 GLY A CA 1
ATOM 654 C C . GLY A 1 88 ? -5.257 4.273 18.806 1.00 84.19 88 GLY A C 1
ATOM 655 O O . GLY A 1 88 ? -5.417 5.020 17.830 1.00 84.19 88 GLY A O 1
ATOM 656 N N . ASN A 1 89 ? -4.320 4.490 19.731 1.00 83.06 89 ASN A N 1
ATOM 657 C CA . ASN A 1 89 ? -3.421 5.642 19.793 1.00 83.06 89 ASN A CA 1
ATOM 658 C C . ASN A 1 89 ? -2.112 5.471 19.001 1.00 83.06 89 ASN A C 1
ATOM 660 O O . ASN A 1 89 ? -1.218 6.296 19.174 1.00 83.06 89 ASN A O 1
ATOM 664 N N . LEU A 1 90 ? -1.995 4.473 18.112 1.00 87.44 90 LEU A N 1
ATOM 665 C CA . LEU A 1 90 ? -0.802 4.323 17.276 1.00 87.44 90 LEU A CA 1
ATOM 666 C C . LEU A 1 90 ? -0.549 5.614 16.485 1.00 87.44 90 LEU A C 1
ATOM 668 O O . LEU A 1 90 ? -1.445 6.117 15.788 1.00 87.44 90 LEU A O 1
ATOM 672 N N . SER A 1 91 ? 0.671 6.129 16.602 1.00 87.69 91 SER A N 1
ATOM 673 C CA . SER A 1 91 ? 1.166 7.292 15.878 1.00 87.69 91 SER A CA 1
ATOM 674 C C . SER A 1 91 ? 2.482 6.913 15.222 1.00 87.69 91 SER A C 1
ATOM 676 O O . SER A 1 91 ? 3.468 6.699 15.913 1.00 87.69 91 SER A O 1
ATOM 678 N N . LEU A 1 92 ? 2.463 6.813 13.896 1.00 89.56 92 LEU A N 1
ATOM 679 C CA . LEU A 1 92 ? 3.634 6.479 13.094 1.00 89.56 92 LEU A CA 1
ATOM 680 C C . LEU A 1 92 ? 4.370 7.752 12.676 1.00 89.56 92 LEU A C 1
ATOM 682 O O . LEU A 1 92 ? 3.747 8.772 12.365 1.00 89.56 92 LEU A O 1
ATOM 686 N N . SER A 1 93 ? 5.685 7.650 12.612 1.00 89.12 93 SER A N 1
ATOM 687 C CA . SER A 1 93 ? 6.640 8.669 12.202 1.00 89.12 93 SER A CA 1
ATOM 688 C C . SER A 1 93 ? 7.529 8.141 11.071 1.00 89.12 93 SER A C 1
ATOM 690 O O . SER A 1 93 ? 7.453 6.971 10.697 1.00 89.12 93 SER A O 1
ATOM 692 N N . LYS A 1 94 ? 8.371 9.003 10.486 1.00 87.69 94 LYS A N 1
ATOM 693 C CA . LYS A 1 94 ? 9.260 8.599 9.383 1.00 87.69 94 LYS A CA 1
ATOM 694 C C . LYS A 1 94 ? 10.227 7.480 9.789 1.00 87.69 94 LYS A C 1
ATOM 696 O O . LYS A 1 94 ? 10.464 6.572 9.002 1.00 87.69 94 LYS A O 1
ATOM 701 N N . SER A 1 95 ? 10.736 7.515 11.022 1.00 87.31 95 SER A N 1
ATOM 702 C CA . SER A 1 95 ? 11.675 6.507 11.529 1.00 87.31 95 SER A CA 1
ATOM 703 C C . SER A 1 95 ? 11.071 5.108 11.627 1.00 87.31 95 SER A C 1
ATOM 705 O O . SER A 1 95 ? 11.818 4.139 11.573 1.00 87.31 95 SER A O 1
ATOM 707 N N . ASP A 1 96 ? 9.743 4.994 11.714 1.00 88.50 96 ASP A N 1
ATOM 708 C CA . ASP A 1 96 ? 9.062 3.701 11.848 1.00 88.50 96 ASP A CA 1
ATOM 709 C C . ASP A 1 96 ? 8.944 2.953 10.512 1.00 88.50 96 ASP A C 1
ATOM 711 O O . ASP A 1 96 ? 8.655 1.761 10.495 1.00 88.50 96 ASP A O 1
ATOM 715 N N . VAL A 1 97 ? 9.134 3.636 9.377 1.00 86.31 97 VAL A N 1
ATOM 716 C CA . VAL A 1 97 ? 9.021 3.038 8.033 1.00 86.31 97 VAL A CA 1
ATOM 717 C C . VAL A 1 97 ? 10.375 2.540 7.512 1.00 86.31 97 VAL A C 1
ATOM 719 O O . VAL A 1 97 ? 10.420 1.642 6.672 1.00 86.31 97 VAL A O 1
ATOM 722 N N . GLY A 1 98 ? 11.475 3.093 8.029 1.00 83.25 98 GLY A N 1
ATOM 723 C CA . GLY A 1 98 ? 12.836 2.821 7.571 1.00 83.25 98 GLY A CA 1
ATOM 724 C C . GLY A 1 98 ? 13.358 3.876 6.592 1.00 83.25 98 GLY A C 1
ATOM 725 O O . GLY A 1 98 ? 12.906 5.021 6.585 1.00 83.25 98 GLY A O 1
ATOM 726 N N . GLY A 1 99 ? 14.358 3.501 5.793 1.00 79.69 99 GLY A N 1
ATOM 727 C CA . GLY A 1 99 ? 15.012 4.403 4.847 1.00 79.69 99 GLY A CA 1
ATOM 728 C C . GLY A 1 99 ? 14.204 4.657 3.572 1.00 79.69 99 GLY A C 1
ATOM 729 O O . GLY A 1 99 ? 13.389 3.841 3.138 1.00 79.69 99 GLY A O 1
ATOM 730 N N . GLU A 1 100 ? 14.449 5.811 2.949 1.00 82.12 100 GLU A N 1
ATOM 731 C CA . GLU A 1 100 ? 13.819 6.198 1.681 1.00 82.12 100 GLU A CA 1
ATOM 732 C C . GLU A 1 100 ? 14.675 5.863 0.450 1.00 82.12 100 GLU A C 1
ATOM 734 O O . GLU A 1 100 ? 14.240 6.088 -0.683 1.00 82.12 100 GLU A O 1
ATOM 739 N N . GLU A 1 101 ? 15.859 5.288 0.652 1.00 83.12 101 GLU A N 1
ATOM 740 C CA . GLU A 1 101 ? 16.750 4.896 -0.430 1.00 83.12 101 GLU A CA 1
ATOM 741 C C . GLU A 1 101 ? 16.206 3.691 -1.205 1.00 83.12 101 GLU A C 1
ATOM 743 O O . GLU A 1 101 ? 15.397 2.884 -0.735 1.00 83.12 101 GLU A O 1
ATOM 748 N N . PHE A 1 102 ? 16.672 3.544 -2.443 1.00 75.69 102 PHE A N 1
ATOM 749 C CA . PHE A 1 102 ? 16.179 2.516 -3.360 1.00 75.69 102 PHE A CA 1
ATOM 750 C C . PHE A 1 102 ? 16.336 1.084 -2.830 1.00 75.69 102 PHE A C 1
ATOM 752 O O . PHE A 1 102 ? 15.503 0.224 -3.129 1.00 75.69 102 PHE A O 1
ATOM 759 N N . PHE A 1 103 ? 17.404 0.815 -2.075 1.00 80.19 103 PHE A N 1
ATOM 760 C CA . PHE A 1 103 ? 17.637 -0.491 -1.464 1.00 80.19 103 PHE A CA 1
ATOM 761 C C . PHE A 1 103 ? 16.647 -0.753 -0.324 1.00 80.19 103 PHE A C 1
ATOM 763 O O . PHE A 1 103 ? 15.973 -1.782 -0.343 1.00 80.19 103 PHE A O 1
ATOM 770 N N . ASP A 1 104 ? 16.476 0.214 0.578 1.00 83.31 104 ASP A N 1
ATOM 771 C CA . ASP A 1 104 ? 15.587 0.117 1.744 1.00 83.31 104 ASP A CA 1
ATOM 772 C C . ASP A 1 104 ? 14.126 -0.088 1.330 1.00 83.31 104 ASP A C 1
ATOM 774 O O . ASP A 1 104 ? 13.419 -0.960 1.835 1.00 83.31 104 ASP A O 1
ATOM 778 N N . ARG A 1 105 ? 13.679 0.632 0.295 1.00 85.19 105 ARG A N 1
ATOM 779 C CA . ARG A 1 105 ? 12.325 0.472 -0.257 1.00 85.19 105 ARG A CA 1
ATOM 780 C C . ARG A 1 105 ? 12.084 -0.903 -0.878 1.00 85.19 105 ARG A C 1
ATOM 782 O O . ARG A 1 105 ? 10.939 -1.353 -0.935 1.00 85.19 105 ARG A O 1
ATOM 789 N N . ARG A 1 106 ? 13.130 -1.556 -1.394 1.00 84.56 106 ARG A N 1
ATOM 790 C CA . ARG A 1 106 ? 13.049 -2.888 -2.020 1.00 84.56 106 ARG A CA 1
ATOM 791 C C . ARG A 1 106 ? 13.135 -4.029 -1.019 1.00 84.56 106 ARG A C 1
ATOM 793 O O . ARG A 1 106 ? 12.665 -5.117 -1.336 1.00 84.56 106 ARG A O 1
ATOM 800 N N . SER A 1 107 ? 13.759 -3.793 0.128 1.00 84.44 107 SER A N 1
ATOM 801 C CA . SER A 1 107 ? 13.860 -4.757 1.221 1.00 84.44 107 SER A CA 1
ATOM 802 C C . SER A 1 107 ? 12.719 -4.630 2.234 1.00 84.44 107 SER A C 1
ATOM 804 O O . SER A 1 107 ? 12.606 -5.494 3.101 1.00 84.44 107 SER A O 1
ATOM 806 N N . PHE A 1 108 ? 11.857 -3.611 2.107 1.00 88.69 108 PHE A N 1
ATOM 807 C CA . PHE A 1 108 ? 10.732 -3.357 3.007 1.00 88.69 108 PHE A CA 1
ATOM 808 C C . PHE A 1 108 ? 9.808 -4.574 3.180 1.00 88.69 108 PHE A C 1
ATOM 810 O O . PHE A 1 108 ? 9.082 -4.981 2.267 1.00 88.69 108 PHE A O 1
ATOM 817 N N . LYS A 1 109 ? 9.795 -5.125 4.397 1.00 88.88 109 LYS A N 1
ATOM 818 C CA . LYS A 1 109 ? 8.997 -6.292 4.782 1.00 88.88 109 LYS A CA 1
ATOM 819 C C . LYS A 1 109 ? 7.592 -5.879 5.199 1.00 88.88 109 LYS A C 1
ATOM 821 O O . LYS A 1 109 ? 7.270 -5.800 6.377 1.00 88.88 109 LYS A O 1
ATOM 826 N N . ALA A 1 110 ? 6.734 -5.629 4.211 1.00 88.38 110 ALA A N 1
ATOM 827 C CA . ALA A 1 110 ? 5.385 -5.117 4.454 1.00 88.38 110 ALA A CA 1
ATOM 828 C C . ALA A 1 110 ? 4.550 -5.991 5.408 1.00 88.38 110 ALA A C 1
ATOM 830 O O . ALA A 1 110 ? 3.843 -5.450 6.251 1.00 88.38 110 ALA A O 1
ATOM 831 N N . ALA A 1 111 ? 4.620 -7.321 5.289 1.00 86.81 111 ALA A N 1
ATOM 832 C CA . ALA A 1 111 ? 3.848 -8.226 6.142 1.00 86.81 111 ALA A CA 1
ATOM 833 C C . ALA A 1 111 ? 4.301 -8.180 7.609 1.00 86.81 111 ALA A C 1
ATOM 835 O O . ALA A 1 111 ? 3.458 -8.112 8.502 1.00 86.81 111 ALA A O 1
ATOM 836 N N . GLU A 1 112 ? 5.615 -8.166 7.840 1.00 89.50 112 GLU A N 1
ATOM 837 C CA . GLU A 1 112 ? 6.217 -8.040 9.172 1.00 89.50 112 GLU A CA 1
ATOM 838 C C . GLU A 1 112 ? 5.876 -6.675 9.773 1.00 89.50 112 GLU A C 1
ATOM 840 O O . GLU A 1 112 ? 5.306 -6.607 10.856 1.00 89.50 112 GLU A O 1
ATOM 845 N N . TRP A 1 113 ? 6.076 -5.600 9.008 1.00 90.69 113 TRP A N 1
ATOM 846 C CA . TRP A 1 113 ? 5.792 -4.235 9.445 1.00 90.69 113 TRP A CA 1
ATOM 847 C C . TRP A 1 113 ? 4.322 -4.022 9.839 1.00 90.69 113 TRP A C 1
ATOM 849 O O . TRP A 1 113 ? 4.023 -3.372 10.841 1.00 90.69 113 TRP A O 1
ATOM 859 N N . VAL A 1 114 ? 3.385 -4.594 9.074 1.00 90.75 114 VAL A N 1
ATOM 860 C CA . VAL A 1 114 ? 1.944 -4.564 9.382 1.00 90.75 114 VAL A CA 1
ATOM 861 C C . VAL A 1 114 ? 1.640 -5.310 10.681 1.00 90.75 114 VAL A C 1
ATOM 863 O O . VAL A 1 114 ? 0.859 -4.809 11.493 1.00 90.75 114 VAL A O 1
ATOM 866 N N . ALA A 1 115 ? 2.257 -6.475 10.893 1.00 88.94 115 ALA A N 1
ATOM 867 C CA . ALA A 1 115 ? 2.071 -7.273 12.101 1.00 88.94 115 ALA A CA 1
ATOM 868 C C . ALA A 1 115 ? 2.658 -6.583 13.344 1.00 88.94 115 ALA A C 1
ATOM 870 O O . ALA A 1 115 ? 1.972 -6.490 14.362 1.00 88.94 115 ALA A O 1
ATOM 871 N N . GLU A 1 116 ? 3.874 -6.041 13.244 1.00 91.06 116 GLU A N 1
ATOM 872 C CA . GLU A 1 116 ? 4.564 -5.310 14.319 1.00 91.06 116 GLU A CA 1
ATOM 873 C C . GLU A 1 116 ? 3.749 -4.118 14.828 1.00 91.06 116 GLU A C 1
ATOM 875 O O . GLU A 1 116 ? 3.655 -3.884 16.032 1.00 91.06 116 GLU A O 1
ATOM 880 N N . HIS A 1 117 ? 3.103 -3.392 13.915 1.00 91.38 117 HIS A N 1
ATOM 881 C CA . HIS A 1 117 ? 2.309 -2.209 14.243 1.00 91.38 117 HIS A CA 1
ATOM 882 C C . HIS A 1 117 ? 0.822 -2.517 14.488 1.00 91.38 117 HIS A C 1
ATOM 884 O O . HIS A 1 117 ? 0.024 -1.596 14.686 1.00 91.38 117 HIS A O 1
ATOM 890 N N . GLY A 1 118 ? 0.421 -3.794 14.471 1.00 90.38 118 GLY A N 1
ATOM 891 C CA . GLY A 1 118 ? -0.963 -4.219 14.704 1.00 90.38 118 GLY A CA 1
ATOM 892 C C . GLY A 1 118 ? -1.960 -3.624 13.706 1.00 90.38 118 GLY A C 1
ATOM 893 O O . GLY A 1 118 ? -3.093 -3.302 14.071 1.00 90.38 118 GLY A O 1
ATOM 894 N N . LEU A 1 119 ? -1.527 -3.410 12.463 1.00 91.00 119 LEU A N 1
ATOM 895 C CA . LEU A 1 119 ? -2.334 -2.801 11.414 1.00 91.00 119 LEU A CA 1
ATOM 896 C C . LEU A 1 119 ? -3.301 -3.823 10.812 1.00 91.00 119 LEU A C 1
ATOM 898 O O . LEU A 1 119 ? -2.920 -4.927 10.435 1.00 91.00 119 LEU A O 1
ATOM 902 N N . GLU A 1 120 ? -4.560 -3.430 10.649 1.00 89.50 120 GLU A N 1
ATOM 903 C CA . GLU A 1 120 ? -5.579 -4.288 10.047 1.00 89.50 120 GLU A CA 1
ATOM 904 C C . GLU A 1 120 ? -5.856 -3.859 8.609 1.00 89.50 120 GLU A C 1
ATOM 906 O O . GLU A 1 120 ? -6.286 -2.733 8.360 1.00 89.50 120 GLU A O 1
ATOM 911 N N . LEU A 1 121 ? -5.635 -4.753 7.645 1.00 87.25 121 LEU A N 1
ATOM 912 C CA . LEU A 1 121 ? -5.969 -4.497 6.246 1.00 87.25 121 LEU A CA 1
ATOM 913 C C . LEU A 1 121 ? -7.494 -4.421 6.073 1.00 87.25 121 LEU A C 1
ATOM 915 O O . LEU A 1 121 ? -8.187 -5.419 6.272 1.00 87.25 121 LEU A O 1
ATOM 919 N N . VAL A 1 122 ? -8.002 -3.248 5.677 1.00 87.12 122 VAL A N 1
ATOM 920 C CA . VAL A 1 122 ? -9.446 -2.991 5.509 1.00 87.12 122 VAL A CA 1
ATOM 921 C C . VAL A 1 122 ? -9.875 -2.818 4.055 1.00 87.12 122 VAL A C 1
ATOM 923 O O . VAL A 1 122 ? -11.049 -3.000 3.743 1.00 87.12 122 VAL A O 1
ATOM 926 N N . SER A 1 123 ? -8.957 -2.455 3.157 1.00 83.25 123 SER A N 1
ATOM 927 C CA . SER A 1 123 ? -9.256 -2.348 1.727 1.00 83.25 123 SER A CA 1
ATOM 928 C C . SER A 1 123 ? -8.008 -2.533 0.872 1.00 83.25 123 SER A C 1
ATOM 930 O O . SER A 1 123 ? -6.900 -2.171 1.273 1.00 83.25 123 SER A O 1
ATOM 932 N N . VAL A 1 124 ? -8.215 -3.080 -0.324 1.00 85.88 124 VAL A N 1
ATOM 933 C CA . VAL A 1 124 ? -7.190 -3.307 -1.343 1.00 85.88 124 VAL A CA 1
ATOM 934 C C . VAL A 1 124 ? -7.708 -2.774 -2.670 1.00 85.88 124 VAL A C 1
ATOM 936 O O . VAL A 1 124 ? -8.824 -3.083 -3.084 1.00 85.88 124 VAL A O 1
ATOM 939 N N . ASN A 1 125 ? -6.872 -2.014 -3.363 1.00 87.06 125 ASN A N 1
ATOM 940 C CA . ASN A 1 125 ? -7.049 -1.672 -4.766 1.00 87.06 125 ASN A CA 1
ATOM 941 C C . ASN A 1 125 ? -5.724 -1.914 -5.501 1.00 87.06 125 ASN A C 1
ATOM 943 O O . ASN A 1 125 ? -4.671 -2.040 -4.874 1.00 87.06 125 ASN A O 1
ATOM 947 N N . TRP A 1 126 ? -5.746 -2.018 -6.824 1.00 89.19 126 TRP A N 1
ATOM 948 C CA . TRP A 1 126 ? -4.539 -2.275 -7.598 1.00 89.19 126 TRP A CA 1
ATOM 949 C C . TRP A 1 126 ? -4.635 -1.727 -9.018 1.00 89.19 126 TRP A C 1
ATOM 951 O O . TRP A 1 126 ? -5.719 -1.530 -9.560 1.00 89.19 126 TRP A O 1
ATOM 961 N N . LYS A 1 127 ? -3.472 -1.497 -9.628 1.00 90.06 127 LYS A N 1
ATOM 962 C CA . LYS A 1 127 ? -3.337 -1.195 -11.057 1.00 90.06 127 LYS A CA 1
ATOM 963 C C . LYS A 1 127 ? -2.146 -1.932 -11.659 1.00 90.06 127 LYS A C 1
ATOM 965 O O . LYS A 1 127 ? -1.231 -2.333 -10.935 1.00 90.06 127 LYS A O 1
ATOM 970 N N . LEU A 1 128 ? -2.133 -2.064 -12.981 1.00 89.94 128 LEU A N 1
ATOM 971 C CA . LEU A 1 128 ? -0.957 -2.502 -13.733 1.00 89.94 128 LEU A CA 1
ATOM 972 C C . LEU A 1 128 ? -0.231 -1.288 -14.308 1.00 89.94 128 LEU A C 1
ATOM 974 O O . LEU A 1 128 ? -0.868 -0.317 -14.711 1.00 89.94 128 LEU A O 1
ATOM 978 N N . GLY A 1 129 ? 1.095 -1.349 -14.337 1.00 88.06 129 GLY A N 1
ATOM 979 C CA . GL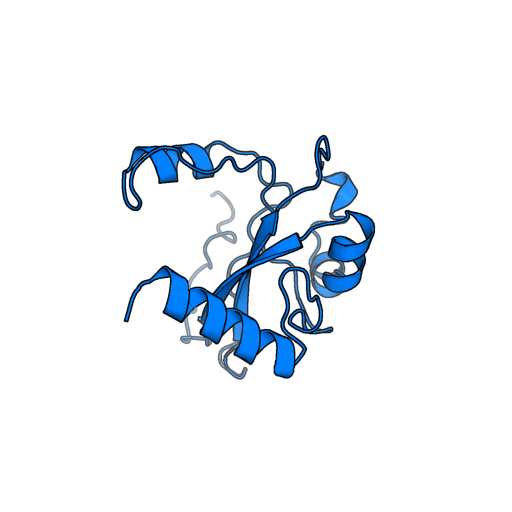Y A 1 129 ? 1.932 -0.414 -15.083 1.00 88.06 129 GLY A CA 1
ATOM 980 C C . GLY A 1 129 ? 2.923 -1.183 -15.944 1.00 88.06 129 GLY A C 1
ATOM 981 O O . GLY A 1 129 ? 3.571 -2.107 -15.456 1.00 88.06 129 GLY A O 1
ATOM 982 N N . ALA A 1 130 ? 3.031 -0.806 -17.210 1.00 89.12 130 ALA A N 1
ATOM 983 C CA . ALA A 1 130 ? 4.022 -1.311 -18.154 1.00 89.12 130 ALA A CA 1
ATOM 984 C C . ALA A 1 130 ? 4.860 -0.134 -18.666 1.00 89.12 130 ALA A C 1
ATOM 986 O O . ALA A 1 130 ? 4.397 1.006 -18.591 1.00 89.12 130 ALA A O 1
ATOM 987 N N . GLY A 1 131 ? 6.081 -0.406 -19.131 1.00 86.44 131 GLY A N 1
ATOM 988 C CA . GLY A 1 131 ? 6.867 0.607 -19.830 1.00 86.44 131 GLY A CA 1
ATOM 989 C C . GLY A 1 131 ? 6.159 0.991 -21.126 1.00 86.44 131 GLY A C 1
ATOM 990 O O . GLY A 1 131 ? 5.631 0.127 -21.827 1.00 86.44 131 GLY A O 1
ATOM 991 N N . ASP A 1 132 ? 6.081 2.286 -21.395 1.00 85.00 132 ASP A N 1
ATOM 992 C CA . ASP A 1 132 ? 5.405 2.858 -22.559 1.00 85.00 132 ASP A CA 1
ATOM 993 C C . ASP A 1 132 ? 6.396 3.424 -23.590 1.00 85.00 132 ASP A C 1
ATOM 995 O O . ASP A 1 132 ? 5.982 4.046 -24.569 1.00 85.00 132 ASP A O 1
ATOM 999 N N . GLY A 1 133 ? 7.705 3.208 -23.404 1.00 82.44 133 GLY A N 1
ATOM 1000 C CA . GLY A 1 133 ? 8.738 3.755 -24.277 1.00 82.44 133 GLY A CA 1
ATOM 1001 C C . GLY A 1 133 ? 9.040 5.235 -24.040 1.00 82.44 133 GLY A C 1
ATOM 1002 O O . GLY A 1 133 ? 9.729 5.845 -24.865 1.00 82.44 133 GLY A O 1
ATOM 1003 N N . TRP A 1 134 ? 8.531 5.846 -22.961 1.00 79.31 134 TRP A N 1
ATOM 1004 C CA . TRP A 1 134 ? 8.761 7.259 -22.669 1.00 79.31 134 TRP A CA 1
ATOM 1005 C C . TRP A 1 134 ? 10.243 7.559 -22.399 1.00 79.31 134 TRP A C 1
ATOM 1007 O O . TRP A 1 134 ? 10.827 7.116 -21.412 1.00 79.31 134 TRP A O 1
ATOM 1017 N N . LYS A 1 135 ? 10.850 8.381 -23.266 1.00 72.12 135 LYS A N 1
ATOM 1018 C CA . LYS A 1 135 ? 12.262 8.811 -23.177 1.00 72.12 135 LYS A CA 1
ATOM 1019 C C . LYS A 1 135 ? 12.454 10.234 -22.641 1.00 72.12 135 LYS A C 1
ATOM 1021 O O . LYS A 1 135 ? 13.570 10.748 -22.659 1.00 72.12 135 LYS A O 1
ATOM 1026 N N . GLY A 1 136 ? 11.379 10.896 -22.214 1.00 69.81 136 GLY A N 1
ATOM 1027 C CA . GLY A 1 136 ? 11.461 12.219 -21.596 1.00 69.81 136 GLY A CA 1
ATOM 1028 C C . GLY A 1 136 ? 11.997 12.155 -20.164 1.00 69.81 136 GLY A C 1
ATOM 1029 O O . GLY A 1 136 ? 12.152 11.081 -19.584 1.00 69.81 136 GLY A O 1
ATOM 1030 N N . ILE A 1 137 ? 12.244 13.316 -19.557 1.00 63.25 137 ILE A N 1
ATOM 1031 C CA . ILE A 1 137 ? 12.603 13.386 -18.136 1.00 63.25 137 ILE A CA 1
ATOM 1032 C C . ILE A 1 137 ? 11.391 12.919 -17.324 1.00 63.25 137 ILE A C 1
ATOM 1034 O O . ILE A 1 137 ? 10.317 13.516 -17.401 1.00 63.25 137 ILE A O 1
ATOM 1038 N N . ALA A 1 138 ? 11.547 11.830 -16.572 1.00 56.28 138 ALA A N 1
ATOM 1039 C CA . ALA A 1 138 ? 10.500 11.355 -15.680 1.00 56.28 138 ALA A CA 1
ATOM 1040 C C . ALA A 1 138 ? 10.169 12.444 -14.637 1.00 56.28 138 ALA A C 1
ATOM 1042 O O . ALA A 1 138 ? 11.097 13.075 -14.114 1.00 56.28 138 ALA A O 1
ATOM 1043 N N . PRO A 1 139 ? 8.887 12.657 -14.285 1.00 51.19 139 PRO A N 1
ATOM 1044 C CA . PRO A 1 139 ? 8.518 13.543 -13.184 1.00 51.19 139 PRO A CA 1
ATOM 1045 C C . PRO A 1 139 ? 9.298 13.147 -11.918 1.00 51.19 139 PRO A C 1
ATOM 1047 O O . PRO A 1 139 ? 9.216 11.999 -11.482 1.00 51.19 139 PRO A O 1
ATOM 1050 N N . GLY A 1 140 ? 10.107 14.068 -11.381 1.00 52.06 140 GLY A N 1
ATOM 1051 C CA . GLY A 1 140 ? 11.026 13.830 -10.253 1.00 52.06 140 GLY A CA 1
ATOM 1052 C C . GLY A 1 140 ? 12.524 13.771 -10.601 1.00 52.06 140 GLY A C 1
ATOM 1053 O O . GLY A 1 140 ? 13.343 13.772 -9.692 1.00 52.06 140 GLY A O 1
ATOM 1054 N N . HIS A 1 141 ? 12.898 13.765 -11.888 1.00 46.59 141 HIS A N 1
ATOM 1055 C CA . HIS A 1 141 ? 14.299 13.864 -12.352 1.00 46.59 141 HIS A CA 1
ATOM 1056 C C . HIS A 1 141 ? 14.627 15.196 -13.041 1.00 46.59 141 HIS A C 1
ATOM 1058 O O . HIS A 1 141 ? 15.717 15.356 -13.594 1.00 46.59 141 HIS A O 1
ATOM 1064 N N . ALA A 1 142 ? 13.700 16.157 -13.027 1.00 43.50 142 ALA A N 1
ATOM 1065 C CA . ALA A 1 142 ? 14.019 17.521 -13.411 1.00 43.50 142 ALA A CA 1
ATOM 1066 C C . ALA A 1 142 ? 14.981 18.080 -12.356 1.00 43.50 142 ALA A C 1
ATOM 1068 O O . ALA A 1 142 ? 14.560 18.453 -11.265 1.00 43.50 142 ALA A O 1
ATOM 1069 N N . LYS A 1 143 ? 16.282 18.084 -12.664 1.00 43.00 143 LYS A N 1
ATOM 1070 C CA . LYS A 1 143 ? 17.205 18.997 -11.994 1.00 43.00 143 LYS A CA 1
ATOM 1071 C C . LYS A 1 143 ? 16.650 20.393 -12.251 1.00 43.00 143 LYS A C 1
ATOM 1073 O O . LYS A 1 143 ? 16.454 20.743 -13.415 1.00 43.00 143 LYS A O 1
ATOM 1078 N N . GLU A 1 144 ? 16.325 21.117 -11.186 1.00 38.47 144 GLU A N 1
ATOM 1079 C CA . GLU A 1 144 ? 16.044 22.548 -11.268 1.00 38.47 144 GLU A CA 1
ATOM 1080 C C . GLU A 1 144 ? 17.158 23.192 -12.109 1.00 38.47 144 GLU A C 1
ATOM 1082 O O . GLU A 1 144 ? 18.343 22.957 -11.853 1.00 38.47 144 GLU A O 1
ATOM 1087 N N . LEU A 1 145 ? 16.759 23.870 -13.188 1.00 35.03 145 LEU A N 1
ATOM 1088 C CA . LEU A 1 145 ? 17.645 24.709 -13.993 1.00 35.03 145 LEU A CA 1
ATOM 1089 C C . LEU A 1 145 ? 17.878 26.033 -13.271 1.00 35.03 145 LEU A C 1
ATOM 1091 O O . LEU A 1 145 ? 16.892 26.555 -12.702 1.00 35.03 145 LEU A O 1
#

Sequence (145 aa):
MSLKSYSQQLVSTLSKVGLSPGSTPLLPDSFKLSKVVSGLQPSKGAPGTIATEQTLASKPALTEYLGPGPKDDSTSHRYLFLLFRKPGNLSLSKSDVGGEEFFDRRSFKAAEWVAEHGLELVSVNWKLGAGDGWKGIAPGHAKEL

Radius of gyration: 17.88 Å; chains: 1; bounding box: 49×45×44 Å

InterPro domains:
  IPR008914 Phosphatidylethanolamine-binding protein [PF01161] (54-122)
  IPR035810 Phosphatidylethanolamine-binding protein, eukaryotic [cd00866] (36-126)
  IPR036610 PEBP-like superfamily [G3DSA:3.90.280.10] (28-132)
  IPR036610 PEBP-like superfamily [SSF49777] (45-127)

Secondary structure (DSSP, 8-state):
--HHHHHHHHHHHHHHTT--TT-GGGS-TT------B------SSPTT-HHHHHHHHTSPBSS--------TTSPPEEEEEEEEEPPTT----GGGT---SHHHHHH--HHHHHHHTTPEEEEEEEEEE------SPPTT-----

Organism: Rhynchosporium secalis (NCBI:txid38038)